Protein AF-A0AAE3GQ95-F1 (afdb_monomer_lite)

Organism: NCBI:txid2699891

pLDDT: mean 89.92, std 10.73, range [52.47, 98.31]

Sequence (111 aa):
MSLQNEFLIFQHLINLGFEVNDVSCPHGAFGEFLTLVETPIPSSEILHATLNFDKRTKIVVVAQNIKSALKELSIFDFEVHTEPYIKRGKRQGERLGIVVNRTIEYQWTEY

Foldseek 3Di:
DLVVLFVVLVVQCVVVVAAWDGWGQDVVCVSFAEIETAGCDFDVVSQVSSCVVRLRYQEYEYENDPPPVVVLVVPFDKDKDKDFNDDPNDGPGIGIYITTDCPDDDDDDDD

Secondary structure (DSSP, 8-state):
-HHHHHHHHHHHHHHTT---SEEE--GGGTTTSEEEEE-SS--HHHHHHHHHH-SS-SEEEEES--TTHHHHHHHSEEEEEEEEEEETTEEEEEEEEEEEE--S---PPP-

Structure (mmCIF, N/CA/C/O backbone):
data_AF-A0AAE3GQ95-F1
#
_entry.id   AF-A0AAE3GQ95-F1
#
loop_
_atom_site.group_PDB
_atom_site.id
_atom_site.type_symbol
_atom_site.label_atom_id
_atom_site.label_alt_id
_atom_site.label_comp_id
_atom_site.label_asym_id
_atom_site.label_entity_id
_atom_site.label_seq_id
_atom_site.pdbx_PDB_ins_code
_atom_site.Cartn_x
_atom_site.Cartn_y
_atom_site.Cartn_z
_atom_site.occupancy
_atom_site.B_iso_or_equiv
_atom_site.auth_seq_id
_atom_site.auth_comp_id
_atom_site.auth_asym_id
_atom_site.auth_atom_id
_atom_site.pdbx_PDB_model_num
ATOM 1 N N . MET A 1 1 ? -2.160 14.953 -12.162 1.00 54.16 1 MET A N 1
ATOM 2 C CA . MET A 1 1 ? -2.488 13.618 -12.713 1.00 54.16 1 MET A CA 1
ATOM 3 C C . MET A 1 1 ? -2.828 12.578 -11.635 1.00 54.16 1 MET A C 1
ATOM 5 O O . MET A 1 1 ? -3.128 11.459 -12.019 1.00 54.16 1 MET A O 1
ATOM 9 N N . SER A 1 2 ? -2.836 12.901 -10.329 1.00 60.12 2 SER A N 1
ATOM 10 C CA . SER A 1 2 ? -3.146 11.909 -9.275 1.00 60.12 2 SER A CA 1
ATOM 11 C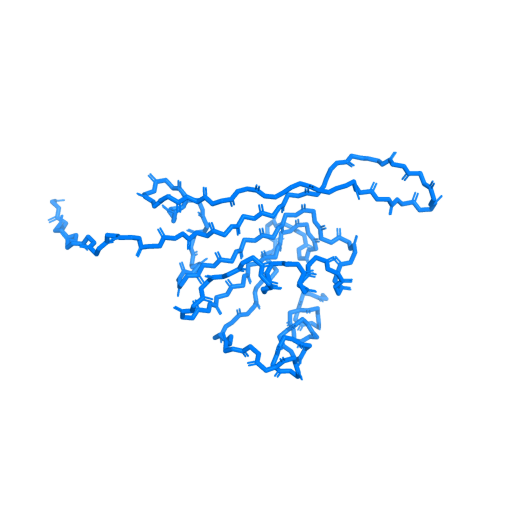 C . SER A 1 2 ? -4.564 11.341 -9.401 1.00 60.12 2 SER A C 1
ATOM 13 O O . SER A 1 2 ? -4.712 10.129 -9.466 1.00 60.12 2 SER A O 1
ATOM 15 N N . LEU A 1 3 ? -5.563 12.212 -9.603 1.00 71.44 3 LEU A N 1
ATOM 16 C CA . LEU A 1 3 ? -6.980 11.847 -9.753 1.00 71.44 3 LEU A CA 1
ATOM 17 C C . LEU A 1 3 ? -7.235 10.791 -10.836 1.00 71.44 3 LEU A C 1
ATOM 19 O O . LEU A 1 3 ? -8.088 9.926 -10.675 1.00 71.44 3 LEU A O 1
ATOM 23 N N . GLN A 1 4 ? -6.487 10.838 -11.944 1.00 84.94 4 GLN A N 1
ATOM 24 C CA . GLN A 1 4 ? -6.648 9.851 -13.010 1.00 84.94 4 GLN A CA 1
ATOM 25 C C . GLN A 1 4 ? -6.107 8.478 -12.592 1.00 84.94 4 GLN A C 1
ATOM 27 O O . GLN A 1 4 ? -6.736 7.472 -12.893 1.00 84.94 4 GLN A O 1
ATOM 32 N N . ASN A 1 5 ? -4.962 8.420 -11.904 1.00 89.00 5 ASN A N 1
ATOM 33 C CA . ASN A 1 5 ? -4.374 7.149 -11.478 1.00 89.00 5 ASN A CA 1
ATOM 34 C C . ASN A 1 5 ? -5.181 6.512 -10.339 1.00 89.00 5 ASN A C 1
ATOM 36 O O . ASN A 1 5 ? -5.466 5.322 -10.387 1.00 89.00 5 ASN A O 1
ATOM 40 N N . GLU A 1 6 ? -5.606 7.324 -9.367 1.00 94.31 6 GLU A N 1
ATOM 41 C CA . GLU A 1 6 ? -6.483 6.921 -8.259 1.00 94.31 6 GLU A CA 1
ATOM 42 C C . GLU A 1 6 ? -7.765 6.264 -8.782 1.00 94.31 6 GLU A C 1
ATOM 44 O O . GLU A 1 6 ? -8.061 5.121 -8.435 1.00 94.31 6 GLU A O 1
ATOM 49 N N . PHE A 1 7 ? -8.462 6.935 -9.707 1.00 95.25 7 PHE A N 1
ATOM 50 C CA . PHE A 1 7 ? -9.676 6.407 -10.327 1.00 95.25 7 PHE A CA 1
ATOM 51 C C . PHE A 1 7 ? -9.433 5.101 -11.096 1.00 95.25 7 PHE A C 1
ATOM 53 O O . PHE A 1 7 ? -10.224 4.165 -11.001 1.00 95.25 7 PHE A O 1
ATOM 60 N N . LEU A 1 8 ? -8.338 5.016 -11.859 1.00 95.56 8 LEU A N 1
ATOM 61 C CA . LEU A 1 8 ? -8.014 3.821 -12.640 1.00 95.56 8 LEU A CA 1
ATOM 62 C C . LEU A 1 8 ? -7.698 2.611 -11.752 1.00 95.56 8 LEU A C 1
ATOM 64 O O . LEU A 1 8 ? -8.159 1.510 -12.051 1.00 95.56 8 LEU A O 1
ATOM 68 N N . ILE A 1 9 ? -6.952 2.813 -10.662 1.00 96.62 9 ILE A N 1
ATOM 69 C CA . ILE A 1 9 ? -6.658 1.762 -9.680 1.00 96.62 9 ILE A CA 1
ATOM 70 C C . ILE A 1 9 ? -7.949 1.327 -8.985 1.00 96.62 9 ILE A C 1
ATOM 72 O O . ILE A 1 9 ? -8.226 0.131 -8.923 1.00 96.62 9 ILE A O 1
ATOM 76 N N . PHE A 1 10 ? -8.763 2.279 -8.519 1.00 97.56 10 PHE A N 1
ATOM 77 C CA . PHE A 1 10 ? -10.046 1.988 -7.884 1.00 97.56 10 PHE A CA 1
ATOM 78 C C . PHE A 1 10 ? -10.932 1.134 -8.798 1.00 97.56 10 PHE A C 1
ATOM 80 O O . PHE A 1 10 ? -11.337 0.035 -8.425 1.00 97.56 10 PHE A O 1
ATOM 87 N N . GLN A 1 11 ? -11.151 1.575 -10.041 1.00 98.06 11 GLN A N 1
ATOM 88 C CA . GLN A 1 11 ? -11.978 0.844 -10.999 1.00 98.06 11 GLN A CA 1
ATOM 89 C C . GLN A 1 11 ? -11.416 -0.550 -11.304 1.00 98.06 11 GLN A C 1
ATOM 91 O O . GLN A 1 11 ? -12.180 -1.502 -11.460 1.00 98.06 11 GLN A O 1
ATOM 96 N N . HIS A 1 12 ? -10.091 -0.692 -11.388 1.00 98.00 12 HIS A N 1
ATOM 97 C CA . HIS A 1 12 ? -9.453 -1.988 -11.592 1.00 98.00 12 HIS A CA 1
ATOM 98 C C . HIS A 1 12 ? -9.747 -2.960 -10.444 1.00 98.00 12 HIS A C 1
ATOM 100 O O . HIS A 1 12 ? -10.146 -4.093 -10.705 1.00 98.00 12 HIS A O 1
ATOM 106 N N . LEU A 1 13 ? -9.595 -2.518 -9.193 1.00 98.31 13 LEU A N 1
ATOM 107 C CA . LEU A 1 13 ? -9.837 -3.349 -8.012 1.00 98.31 13 LEU A CA 1
ATOM 108 C C . LEU A 1 13 ? -11.316 -3.736 -7.878 1.00 98.31 13 LEU A C 1
ATOM 110 O O . LEU A 1 13 ? -11.616 -4.907 -7.647 1.00 98.31 13 LEU A O 1
ATOM 114 N N . ILE A 1 14 ? -12.232 -2.793 -8.119 1.00 98.19 14 ILE A N 1
ATOM 115 C CA . ILE A 1 14 ? -13.675 -3.070 -8.150 1.00 98.19 14 ILE A CA 1
ATOM 116 C C . ILE A 1 14 ? -14.015 -4.102 -9.236 1.00 98.19 14 ILE A C 1
ATOM 118 O O . ILE A 1 14 ? -14.765 -5.041 -8.984 1.00 98.19 14 ILE A O 1
ATOM 122 N N . ASN A 1 15 ? -13.432 -3.987 -10.434 1.00 98.25 15 ASN A N 1
ATOM 123 C CA . ASN A 1 15 ? -13.663 -4.943 -11.525 1.00 98.25 15 ASN A CA 1
ATOM 124 C C . ASN A 1 15 ? -13.136 -6.357 -11.214 1.00 98.25 15 ASN A C 1
ATOM 126 O O . ASN A 1 15 ? -13.621 -7.324 -11.799 1.00 98.25 15 ASN A O 1
ATOM 130 N N . LEU A 1 16 ? -12.152 -6.485 -10.318 1.00 98.19 16 LEU A N 1
ATOM 131 C CA . LEU A 1 16 ? -11.671 -7.774 -9.806 1.00 98.19 16 LEU A CA 1
ATOM 132 C C . LEU A 1 16 ? -12.558 -8.344 -8.685 1.00 98.19 16 LEU A C 1
ATOM 134 O O . LEU A 1 16 ? -12.323 -9.465 -8.242 1.00 98.19 16 LEU A O 1
ATOM 138 N N . GLY A 1 17 ? -13.585 -7.605 -8.255 1.00 98.12 17 GLY A N 1
ATOM 139 C CA . GLY A 1 17 ? -14.536 -8.022 -7.226 1.00 98.12 17 GLY A CA 1
ATOM 140 C C . GLY A 1 17 ? -14.112 -7.684 -5.797 1.00 98.12 17 GLY A C 1
ATOM 141 O O . GLY A 1 17 ? -14.740 -8.172 -4.861 1.00 98.12 17 GLY A O 1
ATOM 142 N N . PHE A 1 18 ? -13.067 -6.873 -5.609 1.00 98.12 18 PHE A N 1
ATOM 143 C CA . PHE A 1 18 ? -12.671 -6.421 -4.277 1.00 98.12 18 PHE A CA 1
ATOM 144 C C . PHE A 1 18 ? -13.595 -5.315 -3.769 1.00 98.12 18 PHE A C 1
ATOM 146 O O . PHE A 1 18 ? -13.994 -4.427 -4.521 1.00 98.12 18 PHE A O 1
ATOM 153 N N . GLU A 1 19 ? -13.880 -5.334 -2.470 1.00 96.88 19 GLU A N 1
ATOM 154 C CA . GLU A 1 19 ? -14.533 -4.223 -1.785 1.00 96.88 19 GLU A CA 1
ATOM 155 C C . GLU A 1 19 ? -13.477 -3.169 -1.427 1.00 96.88 19 GLU A C 1
ATOM 157 O O . GLU A 1 19 ? -12.572 -3.426 -0.633 1.00 96.88 19 GLU A O 1
ATOM 162 N N . VAL A 1 20 ? -13.557 -1.990 -2.044 1.00 96.94 20 VAL A N 1
ATOM 163 C CA . VAL A 1 20 ? -12.613 -0.880 -1.851 1.00 96.94 20 VAL A CA 1
ATOM 164 C C . VAL A 1 20 ? -13.412 0.392 -1.601 1.00 96.94 20 VAL A C 1
ATOM 166 O O . VAL A 1 20 ? -14.331 0.703 -2.355 1.00 96.94 20 VAL A O 1
ATOM 169 N N . ASN A 1 21 ? -13.050 1.123 -0.551 1.00 96.00 21 ASN A N 1
ATOM 170 C CA . ASN A 1 21 ? -13.711 2.365 -0.158 1.00 96.00 21 ASN A CA 1
ATOM 171 C C . ASN A 1 21 ? -13.085 3.573 -0.854 1.00 96.00 21 ASN A C 1
ATOM 173 O O . ASN A 1 21 ? -13.803 4.453 -1.321 1.00 96.00 21 ASN A O 1
ATOM 177 N N . ASP A 1 22 ? -11.752 3.613 -0.915 1.00 95.94 22 ASP A N 1
ATOM 178 C CA . ASP A 1 22 ? -11.011 4.735 -1.487 1.00 95.94 22 ASP A CA 1
ATOM 179 C C . ASP A 1 22 ? -9.620 4.307 -1.974 1.00 95.94 22 ASP A C 1
ATOM 181 O O . ASP A 1 22 ? -9.031 3.338 -1.485 1.00 95.94 22 ASP A O 1
ATOM 185 N N . VAL A 1 23 ? -9.081 5.056 -2.935 1.00 95.69 23 VAL A N 1
ATOM 186 C CA . VAL A 1 23 ? -7.687 4.958 -3.374 1.00 95.69 23 VAL A CA 1
ATOM 187 C C . VAL A 1 23 ? -7.103 6.360 -3.456 1.00 95.69 23 VAL A C 1
ATOM 189 O O . VAL A 1 23 ? -7.585 7.199 -4.211 1.00 95.69 23 VAL A O 1
ATOM 192 N N . SER A 1 24 ? -5.999 6.590 -2.749 1.00 94.31 24 SER A N 1
ATOM 193 C CA . SER A 1 24 ? -5.311 7.879 -2.730 1.00 94.31 24 SER A CA 1
ATOM 194 C C . SER A 1 24 ? -3.853 7.745 -3.159 1.00 94.31 24 SER A C 1
ATOM 196 O O . SER A 1 24 ? -3.130 6.850 -2.721 1.00 94.31 24 SER A O 1
ATOM 198 N N . CYS A 1 25 ? -3.396 8.670 -3.998 1.00 93.12 25 CYS A N 1
ATOM 199 C CA . CYS A 1 25 ? -2.002 8.867 -4.369 1.00 93.12 25 CYS A CA 1
ATOM 200 C C . CYS A 1 25 ? -1.553 10.232 -3.816 1.00 93.12 25 CYS A C 1
ATOM 202 O O . CYS A 1 25 ? -1.656 11.249 -4.516 1.00 93.12 25 CYS A O 1
ATOM 204 N N . PRO A 1 26 ? -1.047 10.298 -2.568 1.00 90.19 26 PRO A N 1
ATOM 205 C CA . PRO A 1 26 ? -0.798 11.567 -1.894 1.00 90.19 26 PRO A CA 1
ATOM 206 C C . PRO A 1 26 ? 0.114 12.504 -2.692 1.00 90.19 26 PRO A C 1
ATOM 208 O O . PRO A 1 26 ? 1.173 12.109 -3.188 1.00 90.19 26 PRO A O 1
ATOM 211 N N . HIS A 1 27 ? -0.246 13.789 -2.757 1.00 89.00 27 HIS A N 1
ATOM 212 C CA . HIS A 1 27 ? 0.560 14.804 -3.446 1.00 89.00 27 HIS A CA 1
ATOM 213 C C . HIS A 1 27 ? 1.974 14.941 -2.872 1.00 89.00 27 HIS A C 1
ATOM 215 O O . HIS A 1 27 ? 2.921 15.137 -3.631 1.00 89.00 27 HIS A O 1
ATOM 221 N N . GLY A 1 28 ? 2.137 14.767 -1.555 1.00 88.00 28 GLY A N 1
ATOM 222 C CA . GLY A 1 28 ? 3.453 14.745 -0.905 1.00 88.00 28 GLY A CA 1
ATOM 223 C C . GLY A 1 28 ? 4.362 13.607 -1.391 1.00 88.00 28 GLY A C 1
ATOM 224 O O . GLY A 1 28 ? 5.578 13.706 -1.276 1.00 88.00 28 GLY A O 1
ATOM 225 N N . ALA A 1 29 ? 3.789 12.561 -1.996 1.00 88.56 29 ALA A N 1
ATOM 226 C CA . ALA A 1 29 ? 4.498 11.462 -2.651 1.00 88.56 29 ALA A CA 1
ATOM 227 C C . ALA A 1 29 ? 4.479 11.591 -4.187 1.00 88.56 29 ALA A C 1
ATOM 229 O O . ALA A 1 29 ? 4.474 10.591 -4.912 1.00 88.56 29 ALA A O 1
ATOM 230 N N . PHE A 1 30 ? 4.420 12.832 -4.684 1.00 87.81 30 PHE A N 1
ATOM 231 C CA . PHE A 1 30 ? 4.361 13.192 -6.105 1.00 87.81 30 PHE A CA 1
ATOM 232 C C . PHE A 1 30 ? 3.163 12.600 -6.867 1.00 87.81 30 PHE A C 1
ATOM 234 O O . PHE A 1 30 ? 3.138 12.611 -8.096 1.00 87.81 30 PHE A O 1
ATOM 241 N N . GLY A 1 31 ? 2.147 12.098 -6.152 1.00 83.75 31 GLY A N 1
ATOM 242 C CA . GLY A 1 31 ? 0.994 11.425 -6.750 1.00 83.75 31 GLY A CA 1
ATOM 243 C C . GLY A 1 31 ? 1.344 10.145 -7.511 1.00 83.75 31 GLY A C 1
ATOM 244 O O . GLY A 1 31 ? 0.553 9.716 -8.348 1.00 83.75 31 GLY A O 1
ATOM 245 N N . GLU A 1 32 ? 2.526 9.570 -7.270 1.00 84.38 32 GLU A N 1
ATOM 246 C CA . GLU A 1 32 ? 2.999 8.396 -8.010 1.00 84.38 32 GLU A CA 1
ATOM 247 C C . GLU A 1 32 ? 3.874 7.426 -7.211 1.00 84.38 32 GLU A C 1
ATOM 249 O O . GLU A 1 32 ? 4.050 6.300 -7.659 1.00 84.38 32 GLU A O 1
ATOM 254 N N . PHE A 1 33 ? 4.469 7.820 -6.078 1.00 90.38 33 PHE A N 1
ATOM 255 C CA . PHE A 1 33 ? 5.384 6.936 -5.340 1.00 90.38 33 PHE A CA 1
ATOM 256 C C . PHE A 1 33 ? 4.733 6.194 -4.179 1.00 90.38 33 PHE A C 1
ATOM 258 O O . PHE A 1 33 ? 5.261 5.160 -3.769 1.00 90.38 33 PHE A O 1
ATOM 265 N N . LEU A 1 34 ? 3.612 6.701 -3.676 1.00 93.38 34 LEU A N 1
ATOM 266 C CA . LEU A 1 34 ? 2.825 6.086 -2.617 1.00 93.38 34 LEU A CA 1
ATOM 267 C C . LEU A 1 34 ? 1.382 5.954 -3.088 1.00 93.38 34 LEU A C 1
ATOM 269 O O . LEU A 1 34 ? 0.789 6.935 -3.535 1.00 93.38 34 LEU A O 1
ATOM 273 N N . THR A 1 35 ? 0.835 4.758 -2.931 1.00 95.50 35 THR A N 1
ATOM 274 C CA . THR A 1 35 ? -0.574 4.453 -3.152 1.00 95.50 35 THR A CA 1
ATOM 275 C C . THR A 1 35 ? -1.162 3.925 -1.853 1.00 95.50 35 THR A C 1
ATOM 277 O O . THR A 1 35 ? -0.624 3.001 -1.245 1.00 95.50 35 THR A O 1
ATOM 280 N N . LEU A 1 36 ? -2.260 4.527 -1.428 1.00 96.19 36 LEU A N 1
ATOM 281 C CA . LEU A 1 36 ? -3.022 4.150 -0.251 1.00 96.19 36 LEU A CA 1
ATOM 282 C C . LEU A 1 36 ? -4.337 3.541 -0.730 1.00 96.19 36 LEU A C 1
ATOM 284 O O . LEU A 1 36 ? -5.049 4.180 -1.500 1.00 96.19 36 LEU A O 1
ATOM 288 N N . VAL A 1 37 ? -4.638 2.321 -0.301 1.00 97.12 37 VAL A N 1
ATOM 289 C CA . VAL A 1 37 ? -5.885 1.621 -0.617 1.00 97.12 37 VAL A CA 1
ATOM 290 C C . VAL A 1 37 ? -6.656 1.414 0.678 1.00 97.12 37 VAL A C 1
ATOM 292 O O . VAL A 1 37 ? -6.180 0.731 1.587 1.00 97.12 37 VAL A O 1
ATOM 295 N N . GLU A 1 38 ? -7.840 2.012 0.759 1.00 97.00 38 GLU A N 1
ATOM 296 C CA . GLU A 1 38 ? -8.754 1.835 1.880 1.00 97.00 38 GLU A CA 1
ATOM 297 C C . GLU A 1 38 ? -9.783 0.754 1.555 1.00 97.00 38 GLU A C 1
ATOM 299 O O . GLU A 1 38 ? -10.489 0.832 0.551 1.00 97.00 38 GLU A O 1
ATOM 304 N N . THR A 1 39 ? -9.882 -0.262 2.405 1.00 96.38 39 THR A N 1
ATOM 305 C CA . THR A 1 39 ? -10.796 -1.395 2.220 1.00 96.38 39 THR A CA 1
ATOM 306 C C . THR A 1 39 ? -11.217 -1.965 3.569 1.00 96.38 39 THR A C 1
ATOM 308 O O . THR A 1 39 ? -10.370 -2.101 4.450 1.00 96.38 39 THR A O 1
ATOM 311 N N . PRO A 1 40 ? -12.486 -2.363 3.759 1.00 94.25 40 PRO A N 1
ATOM 312 C CA . PRO A 1 40 ? -12.910 -2.993 5.008 1.00 94.25 40 PRO A CA 1
ATOM 313 C C . PRO A 1 40 ? -12.197 -4.326 5.286 1.00 94.25 40 PRO A C 1
ATOM 315 O O . PRO A 1 40 ? -12.133 -4.743 6.443 1.00 94.25 40 PRO A O 1
ATOM 318 N N . ILE A 1 41 ? -11.633 -4.980 4.264 1.00 94.94 41 ILE A N 1
ATOM 319 C CA . ILE A 1 41 ? -10.974 -6.287 4.381 1.00 94.94 41 ILE A CA 1
ATOM 320 C C . ILE A 1 41 ? -9.578 -6.211 3.735 1.00 94.94 41 ILE A C 1
ATOM 322 O O . ILE A 1 41 ? -9.389 -6.663 2.600 1.00 94.94 41 ILE A O 1
ATOM 326 N N . PRO A 1 42 ? -8.579 -5.619 4.424 1.00 95.75 42 PRO A N 1
ATOM 327 C CA . PRO A 1 42 ? -7.208 -5.578 3.932 1.00 95.75 42 PRO A CA 1
ATOM 328 C C . PRO A 1 42 ? -6.686 -6.986 3.683 1.00 95.75 42 PRO A C 1
ATOM 330 O O . PRO A 1 42 ? -6.870 -7.884 4.501 1.00 95.75 42 PRO A O 1
ATOM 333 N N . SER A 1 43 ? -6.051 -7.180 2.534 1.00 96.44 43 SER A N 1
ATOM 334 C CA . SER A 1 43 ? -5.578 -8.493 2.113 1.00 96.44 43 SER A CA 1
ATOM 335 C C . SER A 1 43 ? -4.390 -8.377 1.165 1.00 96.44 43 SER A C 1
ATOM 337 O O . SER A 1 43 ? -4.214 -7.373 0.459 1.00 96.44 43 SER A O 1
ATOM 339 N N . SER A 1 44 ? -3.568 -9.425 1.141 1.00 97.06 44 SER A N 1
ATOM 340 C CA . SER A 1 44 ? -2.413 -9.515 0.245 1.00 97.06 44 SER A CA 1
ATOM 341 C C . SER A 1 44 ? -2.839 -9.561 -1.226 1.00 97.06 44 SER A C 1
ATOM 343 O O . SER A 1 44 ? -2.140 -9.043 -2.093 1.00 97.06 44 SER A O 1
ATOM 345 N N . GLU A 1 45 ? -4.021 -10.091 -1.533 1.00 97.88 45 GLU A N 1
ATOM 346 C CA . GLU A 1 45 ? -4.588 -10.134 -2.878 1.00 97.88 45 GLU A CA 1
ATOM 347 C C . GLU A 1 45 ? -4.831 -8.728 -3.444 1.00 97.88 45 GLU A C 1
ATOM 349 O O . GLU A 1 45 ? -4.424 -8.442 -4.574 1.00 97.88 45 GLU A O 1
ATOM 354 N N . ILE A 1 46 ? -5.419 -7.824 -2.649 1.00 97.88 46 ILE A N 1
ATOM 355 C CA . ILE A 1 46 ? -5.626 -6.416 -3.034 1.00 97.88 46 ILE A CA 1
ATOM 356 C C . ILE A 1 4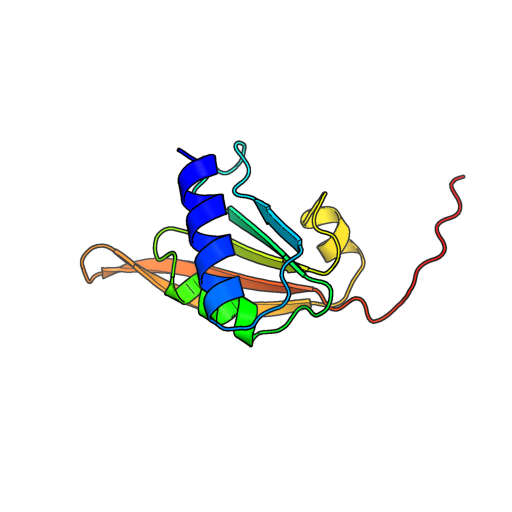6 ? -4.278 -5.722 -3.247 1.00 97.88 46 ILE A C 1
ATOM 358 O O . ILE A 1 46 ? -4.089 -4.986 -4.224 1.00 97.88 46 ILE A O 1
ATOM 362 N N . LEU A 1 47 ? -3.316 -5.983 -2.358 1.00 98.00 47 LEU A N 1
ATOM 363 C CA . LEU A 1 47 ? -1.966 -5.443 -2.467 1.00 98.00 47 LEU A CA 1
ATOM 364 C C . LEU A 1 47 ? -1.298 -5.875 -3.782 1.00 98.00 47 LEU A C 1
ATOM 366 O O . LEU A 1 47 ? -0.796 -5.033 -4.532 1.00 98.00 47 LEU A O 1
ATOM 370 N N . HIS A 1 48 ? -1.323 -7.170 -4.094 1.00 97.44 48 HIS A N 1
ATOM 371 C CA . HIS A 1 48 ? -0.735 -7.709 -5.317 1.00 97.44 48 HIS A CA 1
ATOM 372 C C . HIS A 1 48 ? -1.445 -7.210 -6.573 1.00 97.44 48 HIS A C 1
ATOM 374 O O . HIS A 1 48 ? -0.774 -6.880 -7.551 1.00 97.44 48 HIS A O 1
ATOM 380 N N . ALA A 1 49 ? -2.775 -7.110 -6.562 1.00 97.88 49 ALA A N 1
ATOM 381 C CA . ALA A 1 49 ? -3.531 -6.540 -7.673 1.00 97.88 49 ALA A CA 1
ATOM 382 C C . ALA A 1 49 ? -3.109 -5.085 -7.942 1.00 97.88 49 ALA A C 1
ATOM 384 O O . ALA A 1 49 ? -2.805 -4.723 -9.079 1.00 97.88 49 ALA A O 1
ATOM 385 N N . THR A 1 50 ? -2.968 -4.283 -6.885 1.00 97.19 50 THR A N 1
ATOM 386 C CA . THR A 1 50 ? -2.535 -2.881 -6.981 1.00 97.19 50 THR A CA 1
ATOM 387 C C . THR A 1 50 ? -1.105 -2.761 -7.514 1.00 97.19 50 THR A C 1
ATOM 389 O O . THR A 1 50 ? -0.856 -2.019 -8.467 1.00 97.19 50 THR A O 1
ATOM 392 N N . LEU A 1 51 ? -0.161 -3.530 -6.955 1.00 95.75 51 LEU A N 1
ATOM 393 C CA . LEU A 1 51 ? 1.228 -3.568 -7.426 1.00 95.75 51 LEU A CA 1
ATOM 394 C C . LEU A 1 51 ? 1.319 -4.051 -8.882 1.00 95.75 51 LEU A C 1
ATOM 396 O O . LEU A 1 51 ? 2.185 -3.601 -9.638 1.00 95.75 51 LEU A O 1
ATOM 400 N N . ASN A 1 52 ? 0.445 -4.964 -9.302 1.00 95.06 52 ASN A N 1
ATOM 401 C CA . ASN A 1 52 ? 0.426 -5.464 -10.670 1.00 95.06 52 ASN A CA 1
ATOM 402 C C . ASN A 1 52 ? -0.137 -4.468 -11.675 1.00 95.06 52 ASN A C 1
ATOM 404 O O . ASN A 1 52 ? 0.394 -4.385 -12.784 1.00 95.06 52 ASN A O 1
ATOM 408 N N . PHE A 1 53 ? -1.142 -3.698 -11.279 1.00 95.19 53 PHE A N 1
ATOM 409 C CA . PHE A 1 53 ? -1.738 -2.676 -12.121 1.00 95.19 53 PHE A CA 1
ATOM 410 C C . PHE A 1 53 ? -0.817 -1.464 -12.301 1.00 95.19 53 PHE A C 1
ATOM 412 O O . PHE A 1 53 ? -0.459 -1.108 -13.425 1.00 95.19 53 PHE A O 1
ATOM 419 N N . ASP A 1 54 ? -0.375 -0.853 -11.200 1.00 92.19 54 ASP A N 1
ATOM 420 C CA . ASP A 1 54 ? 0.502 0.314 -11.245 1.00 92.19 54 ASP A CA 1
ATOM 421 C C . ASP A 1 54 ? 1.956 -0.126 -11.079 1.00 92.19 54 ASP A C 1
ATOM 423 O O . ASP A 1 54 ? 2.417 -0.374 -9.975 1.00 92.19 54 ASP A O 1
ATOM 427 N N . LYS A 1 55 ? 2.727 -0.204 -12.168 1.00 89.06 55 LYS A N 1
ATOM 428 C CA . LYS A 1 55 ? 4.164 -0.547 -12.107 1.00 89.06 55 LYS A CA 1
ATOM 429 C C . LYS A 1 55 ? 5.071 0.630 -11.716 1.00 89.06 55 LYS A C 1
ATOM 431 O O . LYS A 1 55 ? 6.276 0.439 -11.528 1.00 89.06 55 LYS A O 1
ATOM 436 N N . ARG A 1 56 ? 4.539 1.853 -11.620 1.00 86.69 56 ARG A N 1
ATOM 437 C CA . ARG A 1 56 ? 5.302 3.057 -11.255 1.00 86.69 56 ARG A CA 1
ATOM 438 C C . ARG A 1 56 ? 5.355 3.242 -9.748 1.00 86.69 56 ARG A C 1
ATOM 440 O O . ARG A 1 56 ? 6.421 3.632 -9.255 1.00 86.69 56 ARG A O 1
ATOM 447 N N . THR A 1 57 ? 4.272 2.913 -9.044 1.00 90.81 57 THR A N 1
ATOM 448 C CA . THR A 1 57 ? 4.211 3.060 -7.587 1.00 90.81 57 THR A CA 1
ATOM 449 C C . THR A 1 57 ? 5.305 2.269 -6.878 1.00 90.81 57 THR A C 1
ATOM 451 O O . THR A 1 57 ? 5.673 1.157 -7.279 1.00 90.81 57 THR A O 1
ATOM 454 N N . LYS A 1 58 ? 5.897 2.892 -5.859 1.00 93.56 58 LYS A N 1
ATOM 455 C CA . LYS A 1 58 ? 7.031 2.345 -5.101 1.00 93.56 58 LYS A CA 1
ATOM 456 C C . LYS A 1 58 ? 6.561 1.732 -3.800 1.00 93.56 58 LYS A C 1
ATOM 458 O O . LYS A 1 58 ? 7.112 0.716 -3.399 1.00 93.56 58 LYS A O 1
ATOM 463 N N . ILE A 1 59 ? 5.565 2.345 -3.175 1.00 96.06 59 ILE A N 1
ATOM 464 C CA . ILE A 1 59 ? 5.008 1.924 -1.903 1.00 96.06 59 ILE A CA 1
ATOM 465 C C . ILE A 1 59 ? 3.495 1.804 -2.062 1.00 96.06 59 ILE A C 1
ATOM 467 O O . ILE A 1 59 ? 2.846 2.744 -2.515 1.00 96.06 59 ILE A O 1
ATOM 471 N N . VAL A 1 60 ? 2.936 0.665 -1.672 1.00 97.31 60 VAL A N 1
ATOM 472 C CA . VAL A 1 60 ? 1.489 0.457 -1.575 1.00 97.31 60 VAL A CA 1
ATOM 473 C C . VAL A 1 60 ? 1.154 0.082 -0.143 1.00 97.31 60 VAL A C 1
ATOM 475 O O . VAL A 1 60 ? 1.798 -0.795 0.426 1.00 97.31 60 VAL A O 1
ATOM 478 N N . VAL A 1 61 ? 0.151 0.738 0.432 1.00 97.50 61 VAL A N 1
ATOM 479 C CA . VAL A 1 61 ? -0.374 0.412 1.760 1.00 97.50 61 VAL A CA 1
ATOM 480 C C . VAL A 1 61 ? -1.859 0.105 1.629 1.00 97.50 61 VAL A C 1
ATOM 482 O O . VAL A 1 61 ? -2.602 0.913 1.076 1.00 97.50 61 VAL A O 1
ATOM 485 N N . VAL A 1 62 ? -2.279 -1.053 2.132 1.00 97.62 62 VAL A N 1
ATOM 486 C CA . VAL A 1 62 ? -3.673 -1.508 2.164 1.00 97.62 62 VAL A CA 1
ATOM 487 C C . VAL A 1 62 ? -4.125 -1.554 3.620 1.00 97.62 62 VAL A C 1
ATOM 489 O O . VAL A 1 62 ? -3.495 -2.231 4.432 1.00 97.62 62 VAL A O 1
ATOM 492 N N . ALA A 1 63 ? -5.182 -0.822 3.971 1.00 95.69 63 ALA A N 1
ATOM 493 C CA . ALA A 1 63 ? -5.667 -0.736 5.351 1.00 95.69 63 ALA A CA 1
ATOM 494 C C . ALA A 1 63 ? -7.174 -0.446 5.427 1.00 95.69 63 ALA A C 1
ATOM 496 O O . ALA A 1 63 ? -7.781 -0.008 4.453 1.00 95.69 63 ALA A O 1
ATOM 497 N N . GLN A 1 64 ? -7.768 -0.638 6.610 1.00 92.56 64 GLN A N 1
ATOM 498 C CA . GLN A 1 64 ? -9.188 -0.344 6.860 1.00 92.56 64 GLN A CA 1
ATOM 499 C C . GLN A 1 64 ? -9.531 1.142 6.918 1.00 92.56 64 GLN A C 1
ATOM 501 O O . GLN A 1 64 ? -10.661 1.518 6.632 1.00 92.56 64 GLN A O 1
ATOM 506 N N . ASN A 1 65 ? -8.584 1.988 7.315 1.00 86.00 65 ASN A N 1
ATOM 507 C CA . ASN A 1 65 ? -8.771 3.432 7.394 1.00 86.00 65 ASN A CA 1
ATOM 508 C C . ASN A 1 65 ? -7.411 4.089 7.205 1.00 86.00 65 ASN A C 1
ATOM 510 O O . ASN A 1 65 ? -6.535 3.932 8.054 1.00 86.00 65 ASN A O 1
ATOM 514 N N . ILE A 1 66 ? -7.220 4.797 6.092 1.00 80.06 66 ILE A N 1
ATOM 515 C CA . ILE A 1 66 ? -5.871 5.156 5.641 1.00 80.06 66 ILE A CA 1
ATOM 516 C C . ILE A 1 66 ? -5.571 6.654 5.665 1.00 80.06 66 ILE A C 1
ATOM 518 O O . ILE A 1 66 ? -4.555 7.097 5.127 1.00 80.06 66 ILE A O 1
ATOM 522 N N . LYS A 1 67 ? -6.385 7.443 6.386 1.00 74.94 67 LYS A N 1
ATOM 523 C CA . LYS A 1 67 ? -6.188 8.899 6.554 1.00 74.94 67 LYS A CA 1
ATOM 524 C C . LYS A 1 67 ? -4.755 9.281 6.951 1.00 74.94 67 LYS A C 1
ATOM 526 O O . LYS A 1 67 ? -4.292 10.362 6.597 1.00 74.94 67 LYS A O 1
ATOM 531 N N . SER A 1 68 ? 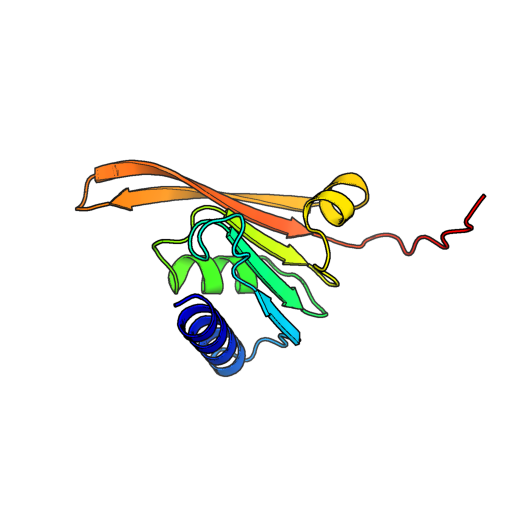-4.050 8.409 7.677 1.00 81.56 68 SER A N 1
ATOM 532 C CA . SER A 1 68 ? -2.604 8.508 7.893 1.00 81.56 68 SER A CA 1
ATOM 533 C C . SER A 1 68 ? -1.971 7.119 7.981 1.00 81.56 68 SER A C 1
ATOM 535 O O . SER A 1 68 ? -2.059 6.457 9.014 1.00 81.56 68 SER A O 1
ATOM 537 N N . ALA A 1 69 ? -1.286 6.696 6.915 1.00 86.12 69 ALA A N 1
ATOM 538 C CA . ALA A 1 69 ? -0.606 5.400 6.864 1.00 86.12 69 ALA A CA 1
ATOM 539 C C . ALA A 1 69 ? 0.402 5.211 8.012 1.00 86.12 69 ALA A C 1
ATOM 541 O O . ALA A 1 69 ? 0.430 4.162 8.639 1.00 86.12 69 ALA A O 1
ATOM 542 N N . LEU A 1 70 ? 1.193 6.238 8.346 1.00 88.75 70 LEU A N 1
ATOM 543 C CA . LEU A 1 70 ? 2.168 6.141 9.441 1.00 88.75 70 LEU A CA 1
ATOM 544 C C . LEU A 1 70 ? 1.504 5.943 10.805 1.00 88.75 70 LEU A C 1
ATOM 546 O O . LEU A 1 70 ? 2.046 5.229 11.644 1.00 88.75 70 LEU A O 1
ATOM 550 N N . LYS A 1 71 ? 0.336 6.558 11.026 1.00 86.06 71 LYS A N 1
ATOM 551 C CA . LYS A 1 71 ? -0.426 6.357 12.261 1.00 86.06 71 LYS A CA 1
ATOM 552 C C . LYS A 1 71 ? -0.881 4.904 12.370 1.00 86.06 71 LYS A C 1
ATOM 554 O O . LYS A 1 71 ? -0.636 4.289 13.399 1.00 86.06 71 LYS A O 1
ATOM 559 N N . GLU A 1 72 ? -1.481 4.364 11.311 1.00 88.69 72 GLU A N 1
ATOM 560 C CA . GLU A 1 72 ? -1.913 2.961 11.269 1.00 88.69 72 GLU A CA 1
ATOM 561 C C . GLU A 1 72 ? -0.746 2.005 11.553 1.00 88.69 72 GLU A C 1
ATOM 563 O O . GLU A 1 72 ? -0.830 1.175 12.453 1.00 88.69 72 GLU A O 1
ATOM 568 N N . LEU A 1 73 ? 0.378 2.192 10.856 1.00 91.06 73 LEU A N 1
ATOM 569 C CA . LEU A 1 73 ? 1.575 1.352 10.986 1.00 91.06 73 LEU A CA 1
ATOM 570 C C . LEU A 1 73 ? 2.262 1.443 12.354 1.00 91.06 73 LEU A C 1
ATOM 572 O O . LEU A 1 73 ? 3.045 0.567 12.704 1.00 91.06 73 LEU A O 1
ATOM 576 N N . SER A 1 74 ? 2.012 2.51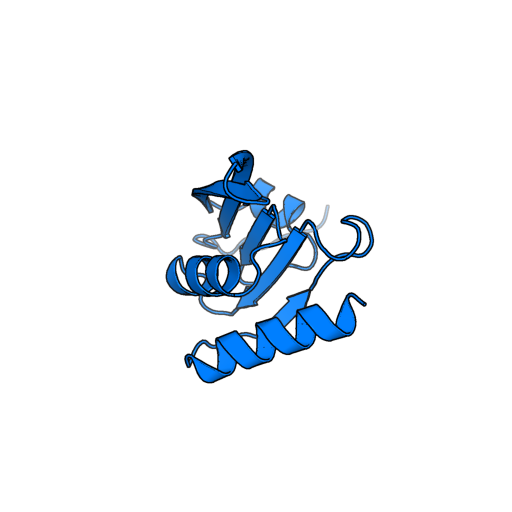0 13.116 1.00 88.81 74 SER A N 1
ATOM 577 C CA . SER A 1 74 ? 2.572 2.668 14.466 1.00 88.81 74 SER A CA 1
ATOM 578 C C . SER A 1 74 ? 1.776 1.910 15.530 1.00 88.81 74 SER A C 1
ATOM 580 O O . SER A 1 74 ? 2.249 1.775 16.655 1.00 88.81 74 SER A O 1
ATOM 582 N N . ILE A 1 75 ? 0.549 1.496 15.206 1.00 87.31 75 ILE A N 1
ATOM 583 C CA . ILE A 1 75 ? -0.428 0.971 16.167 1.00 87.31 75 ILE A CA 1
ATOM 584 C C . ILE A 1 75 ? -0.712 -0.505 15.906 1.00 87.31 75 ILE A C 1
ATOM 586 O O . ILE A 1 75 ? -0.814 -1.281 16.851 1.00 87.31 75 ILE A O 1
ATOM 590 N N . PHE A 1 76 ? -0.889 -0.874 14.639 1.00 90.88 76 PHE A N 1
ATOM 591 C CA . PHE A 1 76 ? -1.404 -2.181 14.251 1.00 90.88 76 PHE A CA 1
ATOM 592 C C . PHE A 1 76 ? -0.320 -3.071 13.658 1.00 90.88 76 PHE A C 1
ATOM 594 O O . PHE A 1 76 ? 0.643 -2.585 13.063 1.00 90.88 76 PHE A O 1
ATOM 601 N N . ASP A 1 77 ? -0.522 -4.382 13.782 1.00 92.31 77 ASP A N 1
ATOM 602 C CA . ASP A 1 77 ? 0.307 -5.371 13.106 1.00 92.31 77 ASP A CA 1
ATOM 603 C C . ASP A 1 77 ? 0.180 -5.216 11.588 1.00 92.31 77 ASP A C 1
ATOM 605 O O . ASP A 1 77 ? -0.872 -4.848 11.053 1.00 92.31 77 ASP A O 1
ATOM 609 N N . PHE A 1 78 ? 1.257 -5.517 10.870 1.00 95.12 78 PHE A N 1
ATOM 610 C CA . PHE A 1 78 ? 1.254 -5.442 9.419 1.00 95.12 78 PHE A CA 1
ATOM 611 C C . PHE A 1 78 ? 2.135 -6.508 8.782 1.00 95.12 78 PHE A C 1
ATOM 613 O O . PHE A 1 78 ? 3.160 -6.929 9.322 1.00 95.12 78 PHE A O 1
ATOM 620 N N . GLU A 1 79 ? 1.734 -6.908 7.585 1.00 96.25 79 GLU A N 1
ATOM 621 C CA . GLU A 1 79 ? 2.503 -7.776 6.708 1.00 96.25 79 GLU A CA 1
ATOM 622 C C . GLU A 1 79 ? 3.244 -6.936 5.679 1.00 96.25 79 GLU A C 1
ATOM 624 O O . GLU A 1 79 ? 2.719 -5.948 5.160 1.00 96.25 79 GLU A O 1
ATOM 629 N N . VAL A 1 80 ? 4.473 -7.344 5.367 1.00 97.38 80 VAL A N 1
ATOM 630 C CA . VAL A 1 80 ? 5.318 -6.667 4.387 1.00 97.38 80 VAL A CA 1
ATOM 631 C C . VAL A 1 80 ? 5.591 -7.596 3.218 1.00 97.38 80 VAL A C 1
ATOM 633 O O . VAL A 1 80 ? 6.049 -8.723 3.389 1.00 97.38 80 VAL A O 1
ATOM 636 N N . HIS A 1 81 ? 5.387 -7.074 2.017 1.00 97.19 81 HIS A N 1
ATOM 637 C CA . HIS A 1 81 ? 5.780 -7.704 0.771 1.00 97.19 81 HIS A CA 1
ATOM 638 C C . HIS A 1 81 ? 6.787 -6.823 0.035 1.00 97.19 81 HIS A C 1
ATOM 640 O O . HIS A 1 81 ? 6.646 -5.601 -0.007 1.00 97.19 81 HIS A O 1
ATOM 646 N N . THR A 1 82 ? 7.798 -7.427 -0.580 1.00 96.75 82 THR A N 1
ATOM 647 C CA . THR A 1 82 ? 8.751 -6.709 -1.428 1.00 96.75 82 THR A CA 1
ATOM 648 C C . THR A 1 82 ? 8.885 -7.389 -2.780 1.00 96.75 82 THR A C 1
ATOM 650 O O . THR A 1 82 ? 8.939 -8.614 -2.875 1.00 96.75 82 THR A O 1
ATOM 653 N N . GLU A 1 83 ? 8.954 -6.583 -3.840 1.00 94.94 83 GLU A N 1
ATOM 654 C CA . GLU A 1 83 ? 9.240 -7.069 -5.190 1.00 94.94 83 GLU A CA 1
ATOM 655 C C . GLU A 1 83 ? 10.191 -6.122 -5.942 1.00 94.94 83 GLU A C 1
ATOM 657 O O . GLU A 1 83 ? 10.178 -4.910 -5.703 1.00 94.94 83 GLU A O 1
ATOM 662 N N . PRO A 1 84 ? 11.003 -6.622 -6.893 1.00 94.19 84 PRO A N 1
ATOM 663 C CA . PRO A 1 84 ? 11.945 -5.779 -7.619 1.00 94.19 84 PRO A CA 1
ATOM 664 C C . PRO A 1 84 ? 11.249 -4.677 -8.425 1.00 94.19 84 PRO A C 1
ATOM 666 O O . PRO A 1 84 ? 10.351 -4.930 -9.229 1.00 94.19 84 PRO A O 1
ATOM 669 N N . TYR A 1 85 ? 11.746 -3.445 -8.321 1.00 92.00 85 TYR A N 1
ATOM 670 C CA . TYR A 1 85 ? 11.361 -2.378 -9.237 1.00 92.00 85 TYR A CA 1
ATOM 671 C C . TYR A 1 85 ? 12.164 -2.483 -10.537 1.00 92.00 85 TYR A C 1
ATOM 673 O O . TYR A 1 85 ? 13.363 -2.182 -10.579 1.00 92.00 85 TYR A O 1
ATOM 681 N N . ILE A 1 86 ? 11.493 -2.886 -11.618 1.00 90.25 86 ILE A N 1
ATOM 682 C CA . ILE A 1 86 ? 12.093 -3.010 -12.948 1.00 90.25 86 ILE A CA 1
ATOM 683 C C . ILE A 1 86 ? 11.738 -1.794 -13.805 1.00 90.25 86 ILE A C 1
ATOM 685 O O . ILE A 1 86 ? 10.577 -1.552 -14.124 1.00 90.25 86 ILE A O 1
ATOM 689 N N . LYS A 1 87 ? 12.756 -1.054 -14.254 1.00 87.62 87 LYS A N 1
ATOM 690 C CA . LYS A 1 87 ? 12.611 0.051 -15.209 1.00 87.62 87 LYS A CA 1
ATOM 691 C C . LYS A 1 87 ? 13.473 -0.230 -16.432 1.00 87.62 87 LYS A C 1
ATOM 693 O O . LYS A 1 87 ? 14.685 -0.396 -16.315 1.00 87.62 87 LYS A O 1
ATOM 698 N N . ARG A 1 88 ? 12.853 -0.272 -17.619 1.00 89.81 88 ARG A N 1
ATOM 699 C CA . ARG A 1 88 ? 13.537 -0.559 -18.901 1.00 89.81 88 ARG A CA 1
ATOM 700 C C . ARG A 1 88 ? 14.372 -1.853 -18.851 1.00 89.81 88 ARG A C 1
ATOM 702 O O . ARG A 1 88 ? 15.527 -1.869 -19.266 1.00 89.81 88 ARG A O 1
ATOM 709 N N . GLY A 1 89 ? 13.803 -2.911 -18.272 1.00 91.88 89 GLY A N 1
ATOM 710 C CA . GLY A 1 89 ? 14.448 -4.225 -18.161 1.00 91.88 89 GLY A CA 1
ATOM 711 C C . GLY A 1 89 ? 15.582 -4.321 -17.134 1.00 91.88 89 GLY A C 1
ATOM 712 O O . GLY A 1 89 ? 16.223 -5.362 -17.049 1.00 91.88 89 GLY A O 1
ATOM 713 N N . LYS A 1 90 ? 15.845 -3.271 -16.344 1.00 94.12 90 LYS A N 1
ATOM 714 C CA . LYS A 1 90 ? 16.869 -3.279 -15.290 1.00 94.12 90 LYS A CA 1
ATOM 715 C C . LYS A 1 90 ? 16.240 -3.061 -13.919 1.00 94.12 90 LYS A C 1
ATOM 717 O O . LYS A 1 90 ? 15.356 -2.215 -13.775 1.00 94.12 90 LYS A O 1
ATOM 722 N N . ARG A 1 91 ? 16.730 -3.785 -12.909 1.00 94.00 91 ARG A N 1
ATOM 723 C CA . ARG A 1 91 ? 16.387 -3.533 -11.502 1.00 94.00 91 ARG A CA 1
ATOM 724 C C . ARG A 1 91 ? 16.959 -2.181 -11.084 1.00 94.00 91 ARG A C 1
ATOM 726 O O . ARG A 1 91 ? 18.136 -1.915 -11.313 1.00 94.00 91 ARG A O 1
ATOM 733 N N . GLN A 1 92 ? 16.116 -1.331 -10.508 1.00 90.81 92 GLN A N 1
ATOM 734 C CA . GLN A 1 92 ? 16.489 -0.001 -10.010 1.00 90.81 92 GLN A CA 1
ATOM 735 C C . GLN A 1 92 ? 16.191 0.186 -8.515 1.00 90.81 92 GLN A C 1
ATOM 737 O O . GLN A 1 92 ? 16.312 1.295 -8.006 1.00 90.81 92 GLN A O 1
ATOM 742 N N . GLY A 1 93 ? 15.792 -0.880 -7.822 1.00 90.69 93 GLY A N 1
ATOM 743 C CA . GLY A 1 93 ? 15.466 -0.880 -6.400 1.00 90.69 93 GLY A CA 1
ATOM 744 C C . GLY A 1 93 ? 14.368 -1.891 -6.096 1.00 90.69 93 GLY A C 1
ATOM 745 O O . GLY A 1 93 ? 14.104 -2.774 -6.916 1.00 90.69 93 GLY A O 1
ATOM 746 N N . GLU A 1 94 ? 13.708 -1.699 -4.958 1.00 94.50 94 GLU A N 1
ATOM 747 C CA . GLU A 1 94 ? 12.551 -2.482 -4.521 1.00 94.50 94 GLU A CA 1
ATOM 748 C C . GLU A 1 94 ? 11.265 -1.663 -4.580 1.00 94.50 94 GLU A C 1
ATOM 750 O O . GLU A 1 94 ? 11.271 -0.428 -4.573 1.00 94.50 94 GLU A O 1
ATOM 755 N N . ARG A 1 95 ? 10.157 -2.388 -4.618 1.00 95.75 95 ARG A N 1
ATOM 756 C CA . ARG A 1 95 ? 8.822 -1.910 -4.299 1.00 95.75 95 ARG A CA 1
ATOM 757 C C . ARG A 1 95 ? 8.415 -2.529 -2.973 1.00 95.75 95 ARG A C 1
ATOM 759 O O . ARG A 1 95 ? 8.780 -3.668 -2.689 1.00 95.75 95 ARG A O 1
ATOM 766 N N . LEU A 1 96 ? 7.675 -1.768 -2.185 1.00 97.31 96 LEU A N 1
ATOM 767 C CA . LEU A 1 96 ? 7.227 -2.144 -0.856 1.00 97.31 96 LEU A CA 1
ATOM 768 C C . LEU A 1 96 ? 5.703 -2.192 -0.839 1.00 97.31 96 LEU A C 1
ATOM 770 O O . LEU A 1 96 ? 5.037 -1.219 -1.177 1.00 97.31 96 LEU A O 1
ATOM 774 N N . GLY A 1 97 ? 5.158 -3.326 -0.446 1.00 97.75 97 GLY A N 1
ATOM 775 C CA . GLY A 1 97 ? 3.749 -3.515 -0.178 1.00 97.75 97 GLY A CA 1
ATOM 776 C C . GLY A 1 97 ? 3.529 -3.745 1.305 1.00 97.75 97 GLY A C 1
ATOM 777 O O . GLY A 1 97 ? 4.310 -4.462 1.928 1.00 97.75 97 GLY A O 1
ATOM 778 N N . ILE A 1 98 ? 2.495 -3.133 1.869 1.00 97.94 98 ILE A N 1
ATOM 779 C CA . ILE A 1 98 ? 2.152 -3.287 3.279 1.00 97.94 98 ILE A CA 1
ATOM 780 C C . ILE A 1 98 ? 0.653 -3.533 3.409 1.00 97.94 98 ILE A C 1
ATOM 782 O O . ILE A 1 98 ? -0.142 -2.764 2.870 1.00 97.94 98 ILE A O 1
ATOM 786 N N . VAL A 1 99 ? 0.275 -4.583 4.133 1.00 97.50 99 VAL A N 1
ATOM 787 C CA . VAL A 1 99 ? -1.115 -4.844 4.531 1.00 97.50 99 VAL A CA 1
ATOM 788 C C . VAL A 1 99 ? -1.217 -4.630 6.030 1.00 97.50 99 VAL A C 1
ATOM 790 O O . VAL A 1 99 ? -0.494 -5.270 6.789 1.00 97.50 99 VAL A O 1
ATOM 793 N N . VAL A 1 100 ? -2.082 -3.714 6.455 1.00 95.62 100 VAL A N 1
ATOM 794 C CA . VAL A 1 100 ? -2.284 -3.406 7.872 1.00 95.62 100 VAL A CA 1
ATOM 795 C C . VAL A 1 100 ? -3.465 -4.203 8.404 1.00 95.62 100 VAL A C 1
ATOM 797 O O . VAL A 1 100 ? -4.591 -4.056 7.925 1.00 95.62 100 VAL A O 1
ATOM 800 N N . ASN A 1 101 ? -3.206 -5.002 9.434 1.00 89.94 101 ASN A N 1
ATOM 801 C CA . ASN A 1 101 ? -4.180 -5.867 10.075 1.00 89.94 101 ASN A CA 1
ATOM 802 C C . ASN A 1 101 ? -4.622 -5.240 11.400 1.00 89.94 101 ASN A C 1
ATOM 804 O O . ASN A 1 101 ? -3.903 -5.274 12.398 1.00 89.94 101 ASN A O 1
ATOM 808 N N . ARG A 1 102 ? -5.838 -4.688 11.439 1.00 84.25 102 ARG A N 1
ATOM 809 C CA . ARG A 1 102 ? -6.447 -4.214 12.689 1.00 84.25 102 ARG A CA 1
ATOM 810 C C . ARG A 1 102 ? -6.974 -5.394 13.500 1.00 84.25 102 ARG A C 1
ATOM 812 O O . ARG A 1 102 ? -8.159 -5.705 13.487 1.00 84.25 102 ARG A O 1
ATOM 819 N N . THR A 1 103 ? -6.071 -6.064 14.200 1.00 71.19 103 THR A N 1
ATOM 820 C CA . THR A 1 103 ? -6.379 -7.194 15.088 1.00 71.19 103 THR A CA 1
ATOM 821 C C . THR A 1 103 ? -7.014 -6.756 16.413 1.0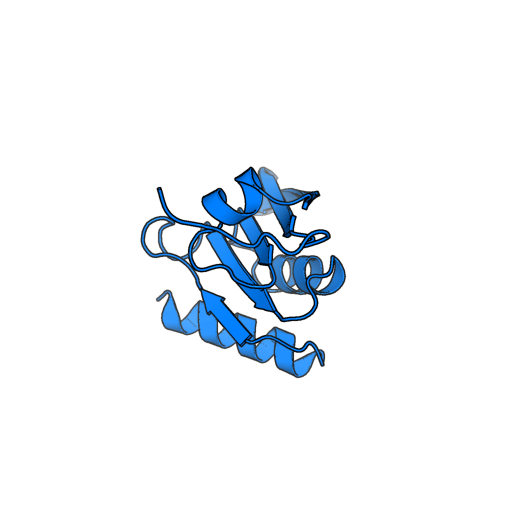0 71.19 103 THR A C 1
ATOM 823 O O . THR A 1 103 ? -7.594 -7.583 17.114 1.00 71.19 103 THR A O 1
ATOM 826 N N . ILE A 1 104 ? -6.928 -5.465 16.759 1.00 69.94 104 ILE A N 1
ATOM 827 C CA . ILE A 1 104 ? -7.367 -4.905 18.044 1.00 69.94 104 ILE A CA 1
ATOM 828 C C . ILE A 1 104 ? -8.174 -3.622 17.801 1.00 69.94 104 ILE A C 1
ATOM 830 O O . ILE A 1 104 ? -7.699 -2.698 17.144 1.00 69.94 104 ILE A O 1
ATOM 834 N N . GLU A 1 105 ? -9.376 -3.524 18.372 1.00 65.81 105 GLU A N 1
ATOM 835 C CA . GLU A 1 105 ? -10.126 -2.263 18.423 1.00 65.81 105 GLU A CA 1
ATOM 836 C C . GLU A 1 105 ? -9.692 -1.440 19.645 1.00 65.81 105 GLU A C 1
ATOM 838 O O . GLU A 1 105 ? -10.032 -1.757 20.785 1.00 65.81 105 GLU A O 1
ATOM 843 N N . TYR A 1 106 ? -8.930 -0.367 19.422 1.00 65.25 106 TYR A N 1
ATOM 844 C CA . TYR A 1 106 ? -8.548 0.559 20.491 1.00 65.25 106 TYR A CA 1
ATOM 845 C C . TYR A 1 106 ? -9.661 1.580 20.766 1.00 65.25 106 TYR A C 1
ATOM 847 O O . TYR A 1 106 ? -10.037 2.354 19.882 1.00 65.25 106 TYR A O 1
ATOM 855 N N . GLN A 1 107 ? -10.141 1.639 22.012 1.00 60.69 107 GLN A N 1
ATOM 856 C CA . GLN A 1 107 ? -10.955 2.753 22.506 1.00 60.69 107 GLN A CA 1
ATOM 857 C C . GLN A 1 107 ? -10.034 3.888 22.958 1.00 60.69 107 GLN A C 1
ATOM 859 O O . GLN A 1 107 ? -9.501 3.878 24.065 1.00 60.69 107 GLN A O 1
ATOM 864 N N . TRP A 1 108 ? -9.812 4.856 22.074 1.00 63.56 108 TRP A N 1
ATOM 865 C CA . TRP A 1 108 ? -8.994 6.025 22.380 1.00 63.56 108 TRP A CA 1
ATOM 866 C C . TRP A 1 108 ? -9.757 6.976 23.308 1.00 63.56 108 TRP A C 1
ATOM 868 O O . TRP A 1 108 ? -10.784 7.527 22.920 1.00 63.56 108 TRP A O 1
ATOM 878 N N . THR A 1 109 ? -9.242 7.200 24.515 1.00 57.31 109 THR A N 1
ATOM 879 C CA . THR A 1 109 ? -9.610 8.349 25.352 1.00 57.31 109 THR A CA 1
ATOM 880 C C . THR A 1 109 ? -8.544 9.426 25.193 1.00 57.31 109 THR A C 1
ATOM 882 O O . THR A 1 109 ? -7.370 9.168 25.458 1.00 57.31 109 THR A O 1
ATOM 885 N N . GLU A 1 110 ? -8.938 10.613 24.731 1.00 58.22 110 GLU A N 1
ATOM 886 C CA . GLU A 1 110 ? -8.069 11.794 24.737 1.00 58.22 110 GLU A CA 1
A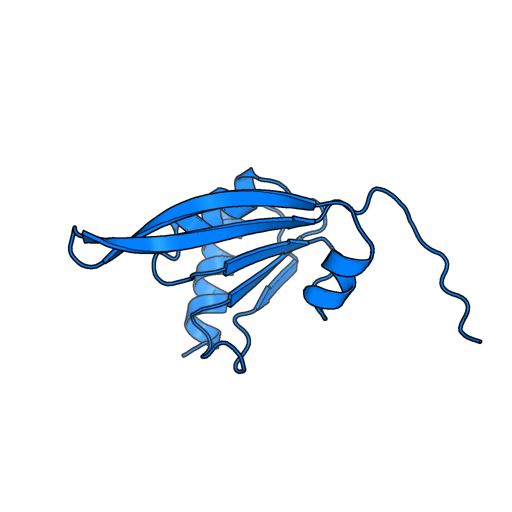TOM 887 C C . GLU A 1 110 ? -7.818 12.220 26.197 1.00 58.22 110 GLU A C 1
ATOM 889 O O . GLU A 1 110 ? -8.761 12.268 26.991 1.00 58.22 110 GLU A O 1
ATOM 894 N N . TYR A 1 111 ? -6.552 12.472 26.548 1.00 52.47 111 TYR A N 1
ATOM 895 C CA . TYR A 1 111 ? -6.142 13.078 27.821 1.00 52.47 111 TYR A CA 1
ATOM 896 C C . TYR A 1 111 ? -5.852 14.563 27.624 1.00 52.47 111 TYR A C 1
ATOM 898 O O . TYR A 1 111 ? -5.218 14.894 26.594 1.00 52.47 111 TYR A O 1
#

Radius of gyration: 14.2 Å; chains: 1; bounding box: 31×25×47 Å